Protein AF-A0A920G9X5-F1 (afdb_monomer_lite)

Foldseek 3Di:
DPPDPVLCVVQVADPVLLVVLCVVCVVVVNNVCSVQLSVQLVVLCVLQFNARLDPPVVNQSSVQSSVCSVVVHRPPDHDPVVLCVSVAVVHDRPGDHHPVVVVSSVVVVVVDPDPPVPDDPVVVLVVVVVVCVVVVVVVVNVVPPDD

Structure (mmCIF, N/CA/C/O backbone):
data_AF-A0A920G9X5-F1
#
_entry.id   AF-A0A920G9X5-F1
#
loop_
_atom_site.group_PDB
_atom_site.id
_atom_site.type_symbol
_atom_site.label_atom_id
_atom_site.label_alt_id
_atom_site.label_comp_id
_atom_site.label_asym_id
_atom_site.label_entity_id
_atom_site.label_seq_id
_atom_site.pdbx_PDB_ins_code
_atom_site.Cartn_x
_atom_site.Cartn_y
_atom_site.Cartn_z
_atom_site.occupancy
_atom_site.B_iso_or_equiv
_atom_site.auth_seq_id
_atom_site.auth_comp_id
_atom_site.auth_asym_id
_atom_site.auth_atom_id
_atom_site.pdbx_PDB_model_num
ATOM 1 N N . MET A 1 1 ? 25.561 10.959 -7.121 1.00 36.09 1 MET A N 1
ATOM 2 C CA . MET A 1 1 ? 24.597 11.758 -7.909 1.00 36.09 1 MET A CA 1
ATOM 3 C C . MET A 1 1 ? 23.455 10.840 -8.314 1.00 36.09 1 MET A C 1
ATOM 5 O O . MET A 1 1 ? 23.681 9.965 -9.138 1.00 36.09 1 MET A O 1
ATOM 9 N N . ARG A 1 2 ? 22.272 10.955 -7.692 1.00 45.84 2 ARG A N 1
ATOM 10 C CA . ARG A 1 2 ? 21.079 10.241 -8.177 1.00 45.84 2 ARG A CA 1
ATOM 11 C C . ARG A 1 2 ? 20.637 10.958 -9.451 1.00 45.84 2 ARG A C 1
ATOM 13 O O . ARG A 1 2 ? 20.076 12.045 -9.373 1.00 45.84 2 ARG A O 1
ATOM 20 N N . GLY A 1 3 ? 21.060 10.427 -10.596 1.00 53.09 3 GLY A N 1
ATOM 21 C CA . GLY A 1 3 ? 20.687 10.938 -11.911 1.00 53.09 3 GLY A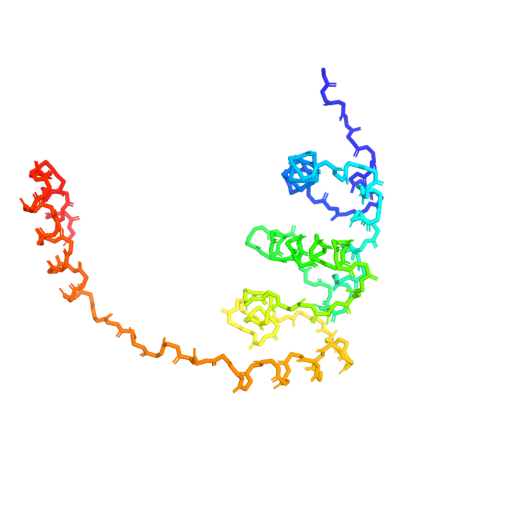 CA 1
ATOM 22 C C . GLY A 1 3 ? 19.177 10.866 -12.122 1.00 53.09 3 GLY A C 1
ATOM 23 O O . GLY A 1 3 ? 18.469 10.213 -11.357 1.00 53.09 3 GLY A O 1
ATOM 24 N N . VAL A 1 4 ? 18.698 11.559 -13.156 1.00 54.62 4 VAL A N 1
ATOM 25 C CA . VAL A 1 4 ? 17.316 11.463 -13.640 1.00 54.62 4 VAL A CA 1
ATOM 26 C C . VAL A 1 4 ? 16.962 9.983 -13.798 1.00 54.62 4 VAL A C 1
ATOM 28 O O . VAL A 1 4 ? 17.525 9.299 -14.651 1.00 54.62 4 VAL A O 1
ATOM 31 N N . ASP A 1 5 ? 16.077 9.475 -12.940 1.00 58.38 5 ASP A N 1
ATOM 32 C CA . ASP A 1 5 ? 15.679 8.071 -12.961 1.00 58.38 5 ASP A CA 1
ATOM 33 C C . ASP A 1 5 ? 14.684 7.865 -14.106 1.00 58.38 5 ASP A C 1
ATOM 35 O O . ASP A 1 5 ? 13.488 8.135 -13.986 1.00 58.38 5 ASP A O 1
ATOM 39 N N . VAL A 1 6 ? 15.192 7.441 -15.264 1.00 61.31 6 VAL A N 1
ATOM 40 C CA . VAL A 1 6 ? 14.401 7.225 -16.488 1.00 61.31 6 VAL A CA 1
ATOM 41 C C . VAL A 1 6 ? 13.288 6.190 -16.256 1.00 61.31 6 VAL A C 1
ATOM 43 O O . VAL A 1 6 ? 12.251 6.243 -16.917 1.00 61.31 6 VAL A O 1
ATOM 46 N N . ASN A 1 7 ? 13.434 5.316 -15.250 1.00 57.06 7 ASN A N 1
ATOM 47 C CA . ASN A 1 7 ? 12.401 4.353 -14.859 1.00 57.06 7 ASN A CA 1
ATOM 48 C C . ASN A 1 7 ? 11.150 5.018 -14.262 1.00 57.06 7 ASN A C 1
ATOM 50 O O . ASN A 1 7 ? 10.067 4.428 -14.265 1.00 57.06 7 ASN A O 1
ATOM 54 N N . MET A 1 8 ? 11.269 6.255 -13.769 1.00 57.28 8 MET A N 1
ATOM 55 C CA . MET A 1 8 ? 10.133 7.051 -13.304 1.00 57.28 8 MET A CA 1
ATOM 56 C C . MET A 1 8 ? 9.208 7.437 -14.467 1.00 57.28 8 MET A C 1
ATOM 58 O O . MET A 1 8 ? 7.985 7.438 -14.308 1.00 57.28 8 MET A O 1
ATOM 62 N N . LEU A 1 9 ? 9.779 7.714 -15.646 1.00 55.25 9 LEU A N 1
ATOM 63 C CA . LEU A 1 9 ? 9.025 8.069 -16.853 1.00 55.25 9 LEU A CA 1
ATOM 64 C C . LEU A 1 9 ? 8.276 6.864 -17.433 1.00 55.25 9 LEU A C 1
ATOM 66 O O . LEU A 1 9 ? 7.169 7.022 -17.943 1.00 55.25 9 LEU A O 1
ATOM 70 N N . THR A 1 10 ? 8.847 5.663 -17.330 1.00 59.41 10 THR A N 1
ATOM 71 C CA . THR A 1 10 ? 8.221 4.436 -17.840 1.00 59.41 10 THR A CA 1
ATOM 72 C C . THR A 1 10 ? 7.164 3.874 -16.892 1.00 59.41 10 THR A C 1
ATOM 74 O O . THR A 1 10 ? 6.107 3.447 -17.354 1.00 59.41 10 THR A O 1
ATOM 77 N N . ASN A 1 11 ? 7.393 3.917 -15.575 1.00 63.06 11 ASN A N 1
ATOM 78 C CA . ASN A 1 11 ? 6.524 3.238 -14.604 1.00 63.06 11 ASN A CA 1
ATOM 79 C C . ASN A 1 11 ? 5.526 4.161 -13.882 1.00 63.06 11 ASN A C 1
ATOM 81 O O . ASN A 1 11 ? 4.640 3.672 -13.183 1.00 63.06 11 ASN A O 1
ATOM 85 N N . GLN A 1 12 ? 5.629 5.485 -14.061 1.00 68.50 12 GLN A N 1
ATOM 86 C CA . GLN A 1 12 ? 4.755 6.492 -13.434 1.00 68.50 12 GLN A CA 1
ATOM 87 C C . GLN A 1 12 ? 4.678 6.395 -11.896 1.00 68.50 12 GLN A C 1
ATOM 89 O O . GLN A 1 12 ? 3.669 6.775 -11.297 1.00 68.50 12 GLN A O 1
ATOM 94 N N . VAL A 1 13 ? 5.722 5.875 -11.243 1.00 75.56 13 VAL A N 1
ATOM 95 C CA . VAL A 1 13 ? 5.778 5.745 -9.780 1.00 75.56 13 VAL A CA 1
ATOM 96 C C . VAL A 1 13 ? 6.589 6.906 -9.194 1.00 75.56 13 VAL A C 1
ATOM 98 O O . VAL A 1 13 ? 7.696 7.156 -9.669 1.00 75.56 13 VAL A O 1
ATOM 101 N N . PRO A 1 14 ? 6.096 7.618 -8.163 1.00 80.62 14 PRO A N 1
ATOM 102 C CA . PRO A 1 14 ? 6.857 8.689 -7.522 1.00 80.62 14 PRO A CA 1
ATOM 103 C C . PRO A 1 14 ? 8.204 8.196 -6.967 1.00 80.62 14 PRO A C 1
ATOM 105 O O . PRO A 1 14 ? 8.246 7.228 -6.208 1.00 80.62 14 PRO A O 1
ATOM 108 N N . GLY A 1 15 ? 9.302 8.899 -7.266 1.00 80.88 15 GLY A N 1
ATOM 109 C CA . GLY A 1 15 ? 10.647 8.489 -6.834 1.00 80.88 15 GLY A CA 1
ATOM 110 C C . GLY A 1 15 ? 10.798 8.341 -5.312 1.00 80.88 15 GLY A C 1
ATOM 111 O O . GLY A 1 15 ? 11.387 7.373 -4.840 1.00 80.88 15 GLY A O 1
ATOM 112 N N . GLY A 1 16 ? 10.188 9.240 -4.528 1.00 84.25 16 GLY A N 1
ATOM 113 C CA . GLY A 1 16 ? 10.215 9.152 -3.061 1.00 84.25 16 GLY A CA 1
ATOM 114 C C . GLY A 1 16 ? 9.524 7.899 -2.509 1.00 84.25 16 GLY A C 1
ATOM 115 O O . GLY A 1 16 ? 9.994 7.317 -1.538 1.00 84.25 16 GLY A O 1
ATOM 116 N N . MET A 1 17 ? 8.450 7.444 -3.161 1.00 87.38 17 MET A N 1
ATOM 117 C CA . MET A 1 17 ? 7.770 6.191 -2.821 1.00 87.38 17 MET A CA 1
ATOM 118 C C . MET A 1 17 ? 8.661 4.987 -3.148 1.00 87.38 17 MET A C 1
ATOM 120 O O . MET A 1 17 ? 8.830 4.116 -2.300 1.00 87.38 17 MET A O 1
ATOM 124 N N . LEU A 1 18 ? 9.283 4.961 -4.333 1.00 86.56 18 LEU A N 1
ATOM 125 C CA . LEU A 1 18 ? 10.180 3.870 -4.732 1.00 86.56 18 LEU A CA 1
ATOM 126 C C . LEU A 1 18 ? 11.377 3.722 -3.794 1.00 86.56 18 LEU A C 1
ATOM 128 O O . LEU A 1 18 ? 11.652 2.612 -3.352 1.00 86.56 18 LEU A O 1
ATOM 132 N N . SER A 1 19 ? 12.045 4.822 -3.437 1.00 88.38 19 SER A N 1
ATOM 133 C CA . SER A 1 19 ? 13.202 4.768 -2.533 1.00 88.38 19 SER A CA 1
ATOM 134 C C . SER A 1 19 ? 12.848 4.221 -1.145 1.00 88.38 19 SER A C 1
ATOM 136 O O . SER A 1 19 ? 13.675 3.567 -0.514 1.00 88.38 19 SER A O 1
ATOM 138 N N . ILE A 1 20 ? 11.627 4.473 -0.656 1.00 89.06 20 ILE A N 1
ATOM 139 C CA . ILE A 1 20 ? 11.152 3.922 0.622 1.00 89.06 20 ILE A CA 1
ATOM 140 C C . ILE A 1 20 ? 10.901 2.418 0.494 1.00 89.06 20 ILE A C 1
ATOM 142 O O . ILE A 1 20 ? 11.366 1.651 1.334 1.00 89.06 20 ILE A O 1
ATOM 146 N N . LEU A 1 21 ? 10.197 1.988 -0.555 1.00 90.88 21 LEU A N 1
ATOM 147 C CA . LEU A 1 21 ? 9.869 0.574 -0.745 1.00 90.88 21 LEU A CA 1
ATOM 148 C C . LEU A 1 21 ? 11.112 -0.277 -1.063 1.00 90.88 21 LEU A C 1
ATOM 150 O O . LEU A 1 21 ? 11.216 -1.409 -0.599 1.00 90.88 21 LEU A O 1
ATOM 154 N N . GLU A 1 22 ? 12.077 0.269 -1.810 1.00 90.38 22 GLU A N 1
ATOM 155 C CA . GLU A 1 22 ? 13.381 -0.361 -2.053 1.00 90.38 22 GLU A CA 1
ATOM 156 C C . GLU A 1 22 ? 14.118 -0.605 -0.733 1.00 90.38 22 GLU A C 1
ATOM 158 O O . GLU A 1 22 ? 14.576 -1.717 -0.471 1.00 90.38 22 GLU A O 1
ATOM 163 N N . LYS A 1 23 ? 14.160 0.411 0.140 1.00 92.44 23 LYS A N 1
ATOM 164 C CA . LYS A 1 23 ? 14.742 0.278 1.478 1.00 92.44 23 LYS A CA 1
ATOM 165 C C . LYS A 1 23 ? 14.030 -0.803 2.297 1.00 92.44 23 LYS A C 1
ATOM 167 O O . LYS A 1 23 ? 14.700 -1.622 2.909 1.00 92.44 23 LYS A O 1
ATOM 172 N N . GLN A 1 24 ? 12.699 -0.855 2.271 1.00 92.38 24 GLN A N 1
ATOM 173 C CA . GLN A 1 24 ? 11.942 -1.894 2.982 1.00 92.38 24 GLN A CA 1
ATOM 174 C C . GLN A 1 24 ? 12.268 -3.306 2.476 1.00 92.38 24 GLN A C 1
ATOM 176 O O . GLN A 1 24 ? 12.397 -4.228 3.276 1.00 92.38 24 GLN A O 1
ATOM 181 N N . LEU A 1 25 ? 12.434 -3.494 1.164 1.00 92.88 25 LEU A N 1
ATOM 182 C CA . LEU A 1 25 ? 12.863 -4.781 0.610 1.00 92.88 25 LEU A CA 1
ATOM 183 C C . LEU A 1 25 ? 14.291 -5.143 1.026 1.00 92.88 25 LEU A C 1
ATOM 185 O O . LEU A 1 25 ? 14.548 -6.308 1.327 1.00 92.88 25 LEU A O 1
ATOM 189 N N . LEU A 1 26 ? 15.202 -4.168 1.066 1.00 92.81 26 LEU A N 1
ATOM 190 C CA . LEU A 1 26 ? 16.568 -4.362 1.558 1.00 92.81 26 LEU A CA 1
ATOM 191 C C . LEU A 1 26 ? 16.580 -4.784 3.032 1.00 92.81 26 LEU A C 1
ATOM 193 O O . LEU A 1 26 ? 17.206 -5.788 3.360 1.00 92.81 26 LEU A O 1
ATOM 197 N N . ASP A 1 27 ? 15.829 -4.087 3.887 1.00 94.69 27 ASP A N 1
ATOM 198 C CA . ASP A 1 27 ? 15.716 -4.392 5.321 1.00 94.69 27 ASP A CA 1
ATOM 199 C C . ASP A 1 27 ? 15.129 -5.803 5.565 1.00 94.69 27 ASP A C 1
ATOM 201 O O . ASP A 1 27 ? 15.436 -6.453 6.564 1.00 94.69 27 ASP A O 1
ATOM 205 N N . LEU A 1 28 ? 14.319 -6.311 4.627 1.00 93.81 28 LEU A N 1
ATOM 206 C CA . LEU A 1 28 ? 13.751 -7.665 4.641 1.00 93.81 28 LEU A CA 1
ATOM 207 C C . LEU A 1 28 ? 14.626 -8.724 3.943 1.00 93.81 28 LEU A C 1
ATOM 209 O O . LEU A 1 28 ? 14.192 -9.870 3.820 1.00 93.81 28 LEU A O 1
ATOM 213 N N . ASN A 1 29 ? 15.827 -8.369 3.474 1.00 94.44 29 ASN A N 1
ATOM 214 C CA . ASN A 1 29 ? 16.710 -9.225 2.669 1.00 94.44 29 ASN A CA 1
ATOM 215 C C . ASN A 1 29 ? 16.046 -9.779 1.387 1.00 94.44 29 ASN A C 1
ATOM 217 O O . ASN A 1 29 ? 16.306 -10.912 0.985 1.00 94.44 29 ASN A O 1
ATOM 221 N N . LYS A 1 30 ? 15.175 -8.990 0.742 1.00 94.75 30 LYS A N 1
ATOM 222 C CA . LYS A 1 30 ? 14.418 -9.341 -0.479 1.00 94.75 30 LYS A CA 1
ATOM 223 C C . LYS A 1 30 ? 14.619 -8.332 -1.617 1.00 94.75 30 LYS A C 1
ATOM 225 O O . LYS A 1 30 ? 13.695 -8.029 -2.373 1.00 94.75 30 LYS A O 1
ATOM 230 N N . ALA A 1 31 ? 15.822 -7.768 -1.730 1.00 91.50 31 ALA A N 1
ATOM 231 C CA . ALA A 1 31 ? 16.151 -6.783 -2.767 1.00 91.50 31 ALA A CA 1
ATOM 232 C C . ALA A 1 31 ? 15.973 -7.322 -4.202 1.00 91.50 31 ALA A C 1
ATOM 234 O O . ALA A 1 31 ? 15.653 -6.566 -5.117 1.00 91.50 31 ALA A O 1
ATOM 235 N N . ASP A 1 32 ? 16.106 -8.634 -4.393 1.00 93.50 32 ASP A N 1
ATOM 236 C CA . ASP A 1 32 ? 15.847 -9.342 -5.650 1.00 93.50 32 ASP A CA 1
ATOM 237 C C . ASP A 1 32 ? 14.402 -9.168 -6.153 1.00 93.50 32 ASP A C 1
ATOM 239 O O . ASP A 1 32 ? 14.150 -9.179 -7.361 1.00 93.50 32 ASP A O 1
ATOM 243 N N . LYS A 1 33 ? 13.449 -8.921 -5.247 1.00 93.50 33 LYS A N 1
ATOM 244 C CA . LYS A 1 33 ? 12.036 -8.713 -5.584 1.00 93.50 33 LYS A CA 1
ATOM 245 C C . LYS A 1 33 ? 11.696 -7.282 -6.018 1.00 93.50 33 LYS A C 1
ATOM 247 O O . LYS A 1 33 ? 10.539 -7.010 -6.346 1.00 93.50 33 LYS A O 1
ATOM 252 N N . PHE A 1 34 ? 12.664 -6.364 -6.078 1.00 91.50 34 PHE A N 1
ATOM 253 C CA . PHE A 1 34 ? 12.406 -4.956 -6.413 1.00 91.50 34 PHE A CA 1
ATOM 254 C C . PHE A 1 34 ? 11.750 -4.775 -7.789 1.00 91.50 34 PHE A C 1
ATOM 256 O O . PHE A 1 34 ? 10.804 -4.002 -7.937 1.00 91.50 34 PHE A O 1
ATOM 263 N N . LYS A 1 35 ? 12.166 -5.559 -8.788 1.00 90.69 35 LYS A N 1
ATOM 264 C CA . LYS A 1 35 ? 11.543 -5.528 -10.119 1.00 90.69 35 LYS A CA 1
ATOM 265 C C . LYS A 1 35 ? 10.072 -5.961 -10.083 1.00 90.69 35 LYS A C 1
ATOM 267 O O . LYS A 1 35 ? 9.229 -5.311 -10.692 1.00 90.69 35 LYS A O 1
ATOM 272 N N . LEU A 1 36 ? 9.755 -7.014 -9.325 1.00 93.06 36 LEU A N 1
ATOM 273 C CA . LEU A 1 36 ? 8.378 -7.496 -9.160 1.00 93.06 36 LEU A CA 1
ATOM 274 C C . LEU A 1 36 ? 7.487 -6.437 -8.508 1.00 93.06 36 LEU A C 1
ATOM 276 O O . LEU A 1 36 ? 6.334 -6.280 -8.902 1.00 93.06 36 LEU A O 1
ATOM 280 N N . LEU A 1 37 ? 8.031 -5.693 -7.544 1.00 92.88 37 LEU A N 1
ATOM 281 C CA . LEU A 1 37 ? 7.338 -4.581 -6.901 1.00 92.88 37 LEU A CA 1
ATOM 282 C C . LEU A 1 37 ? 7.007 -3.463 -7.894 1.00 92.88 37 LEU A C 1
ATOM 284 O O . LEU A 1 37 ? 5.860 -3.013 -7.936 1.00 92.88 37 LEU A O 1
ATOM 288 N N . ILE A 1 38 ? 7.981 -3.038 -8.702 1.00 90.56 38 ILE A N 1
ATOM 289 C CA . ILE A 1 38 ? 7.769 -2.009 -9.730 1.00 90.56 38 ILE A CA 1
ATOM 290 C C . ILE A 1 38 ? 6.671 -2.446 -10.705 1.00 90.56 38 ILE A C 1
ATOM 292 O O . ILE A 1 38 ? 5.777 -1.657 -11.003 1.00 90.56 38 ILE A O 1
ATOM 296 N N . ASP A 1 39 ? 6.690 -3.705 -11.143 1.00 91.62 39 ASP A N 1
ATOM 297 C CA . ASP A 1 39 ? 5.704 -4.246 -12.084 1.00 91.62 39 ASP A CA 1
ATOM 298 C C . ASP A 1 39 ? 4.305 -4.421 -11.464 1.00 91.62 39 ASP A C 1
ATOM 300 O O . ASP A 1 39 ? 3.300 -4.472 -12.181 1.00 91.62 39 ASP A O 1
ATOM 304 N N . GLU A 1 40 ? 4.210 -4.555 -10.141 1.00 94.88 40 GLU A N 1
ATOM 305 C CA . GLU A 1 40 ? 2.948 -4.758 -9.427 1.00 94.88 40 GLU A CA 1
ATOM 306 C C . GLU A 1 40 ? 2.178 -3.447 -9.208 1.00 94.88 40 GLU A C 1
ATOM 308 O O . GLU A 1 40 ? 0.944 -3.436 -9.287 1.00 94.88 40 GLU A O 1
ATOM 313 N N . ILE A 1 41 ? 2.875 -2.324 -9.011 1.00 93.88 41 ILE A N 1
ATOM 314 C CA . ILE A 1 41 ? 2.251 -1.017 -8.740 1.00 93.88 41 ILE A CA 1
ATOM 315 C C . ILE A 1 41 ? 1.288 -0.584 -9.868 1.00 93.88 41 ILE A C 1
ATOM 317 O O . ILE A 1 41 ? 0.126 -0.287 -9.563 1.00 93.88 41 ILE A O 1
ATOM 321 N N . PRO A 1 42 ? 1.668 -0.591 -11.166 1.00 92.44 42 PRO A N 1
ATOM 322 C CA . PRO A 1 42 ? 0.752 -0.253 -12.257 1.00 92.44 42 PRO A CA 1
ATOM 323 C C . PRO A 1 42 ? -0.456 -1.194 -12.353 1.00 92.44 42 PRO A C 1
ATOM 325 O O . PRO A 1 42 ? -1.554 -0.752 -12.701 1.00 92.44 42 PRO A O 1
ATOM 328 N N . LYS A 1 43 ? -0.284 -2.482 -12.022 1.00 95.06 43 LYS A N 1
ATOM 329 C CA . LYS A 1 43 ? -1.373 -3.473 -12.038 1.00 95.06 43 LYS A CA 1
ATOM 330 C C . LYS A 1 43 ? -2.394 -3.174 -10.948 1.00 95.06 43 LYS A C 1
ATOM 332 O O . LYS A 1 43 ? -3.589 -3.147 -11.234 1.00 95.06 43 LYS A O 1
ATOM 337 N N . ILE A 1 44 ? -1.934 -2.887 -9.728 1.00 95.50 44 ILE A N 1
ATOM 338 C CA . ILE A 1 44 ? -2.822 -2.479 -8.635 1.00 95.50 44 ILE A CA 1
ATOM 339 C C . ILE A 1 44 ? -3.517 -1.173 -8.991 1.00 95.50 44 ILE A C 1
ATOM 341 O O . ILE A 1 44 ? -4.735 -1.099 -8.871 1.00 95.50 44 ILE A O 1
ATOM 345 N N . ARG A 1 45 ? -2.774 -0.173 -9.479 1.00 94.62 45 ARG A N 1
ATOM 346 C CA . ARG A 1 45 ? -3.332 1.122 -9.886 1.00 94.62 45 ARG A CA 1
ATOM 347 C C . ARG A 1 45 ? -4.461 0.959 -10.906 1.00 94.62 45 ARG A C 1
ATOM 349 O O . ARG A 1 45 ? -5.487 1.616 -10.769 1.00 94.62 45 ARG A O 1
ATOM 356 N N . LYS A 1 46 ? -4.302 0.065 -11.885 1.00 94.56 46 LYS A N 1
ATOM 357 C CA . LYS A 1 46 ? -5.365 -0.291 -12.835 1.00 94.56 46 LYS A CA 1
ATOM 358 C C . LYS A 1 46 ? -6.562 -0.947 -12.143 1.00 94.56 46 LYS A C 1
ATOM 360 O O . LYS A 1 46 ? -7.695 -0.581 -12.432 1.00 94.56 46 LYS A O 1
ATOM 365 N N . ASP A 1 47 ? -6.324 -1.885 -11.227 1.00 96.25 47 ASP A N 1
ATOM 366 C CA . ASP A 1 47 ? -7.394 -2.569 -10.492 1.00 96.25 47 ASP A CA 1
ATOM 367 C C . ASP A 1 47 ? -8.198 -1.628 -9.577 1.00 96.25 47 ASP A C 1
ATOM 369 O O . ASP A 1 47 ? -9.354 -1.925 -9.278 1.00 96.25 47 ASP A O 1
ATOM 373 N N . VAL A 1 48 ? -7.618 -0.496 -9.165 1.00 95.38 48 VAL A N 1
ATOM 374 C CA . VAL A 1 48 ? -8.287 0.563 -8.388 1.00 95.38 48 VAL A CA 1
ATOM 375 C C . VAL A 1 48 ? -8.626 1.795 -9.233 1.00 95.38 48 VAL A C 1
ATOM 377 O O . VAL A 1 48 ? -8.520 2.926 -8.763 1.00 95.38 48 VAL A O 1
ATOM 380 N N . GLY A 1 49 ? -9.007 1.600 -10.498 1.00 94.50 49 GLY A N 1
ATOM 381 C CA . GLY A 1 49 ? -9.581 2.671 -11.316 1.00 94.50 49 GLY A CA 1
ATOM 382 C C . GLY A 1 49 ? -8.624 3.826 -11.612 1.00 94.50 49 GLY A C 1
ATOM 383 O O . GLY A 1 49 ? -9.057 4.971 -11.703 1.00 94.50 49 GLY A O 1
ATOM 384 N N . TYR A 1 50 ? -7.326 3.545 -11.736 1.00 93.62 50 TYR A N 1
ATOM 385 C CA . TYR A 1 50 ? -6.275 4.525 -12.024 1.00 93.62 50 TYR A CA 1
ATOM 386 C C . TYR A 1 50 ? -6.175 5.677 -11.017 1.00 93.62 50 TYR A C 1
ATOM 388 O O . TYR A 1 50 ? -5.918 6.820 -11.402 1.00 93.62 50 TYR A O 1
ATOM 396 N N . VAL A 1 51 ? -6.302 5.369 -9.721 1.00 93.06 51 VAL A N 1
ATOM 397 C CA . VAL A 1 51 ? -6.084 6.345 -8.642 1.00 93.06 51 VAL A CA 1
ATOM 398 C C . VAL A 1 51 ? -4.781 7.148 -8.859 1.00 93.06 51 VAL A C 1
ATOM 400 O O . VAL A 1 51 ? -3.759 6.571 -9.271 1.00 93.06 51 VAL A O 1
ATOM 403 N N . PRO A 1 52 ? -4.781 8.475 -8.627 1.00 91.88 52 PRO A N 1
ATOM 404 C CA . PRO A 1 52 ? -3.559 9.271 -8.672 1.00 91.88 52 PRO A CA 1
ATOM 405 C C . PRO A 1 52 ? -2.544 8.755 -7.647 1.00 91.88 52 PRO A C 1
ATOM 407 O O . PRO A 1 52 ? -2.899 8.514 -6.495 1.00 91.88 52 PRO A O 1
ATOM 410 N N . LEU A 1 53 ? -1.280 8.587 -8.046 1.00 91.56 53 LEU A N 1
ATOM 411 C CA . LEU A 1 53 ? -0.204 8.165 -7.143 1.00 91.56 53 LEU A CA 1
ATOM 412 C C . LEU A 1 53 ? 0.454 9.389 -6.503 1.00 91.56 53 LEU A C 1
ATOM 414 O O . LEU A 1 53 ? 1.567 9.773 -6.848 1.00 91.56 53 LEU A O 1
ATOM 418 N N . VAL A 1 54 ? -0.251 9.993 -5.554 1.00 91.06 54 VAL A N 1
ATOM 419 C CA . VAL A 1 54 ? 0.233 11.096 -4.711 1.00 91.06 54 VAL A CA 1
ATOM 420 C C . VAL A 1 54 ? 0.008 10.742 -3.246 1.00 91.06 54 VAL A C 1
ATOM 422 O O . VAL A 1 54 ? -0.746 9.827 -2.945 1.00 91.06 54 VAL A O 1
ATOM 425 N N . THR A 1 55 ? 0.667 11.405 -2.305 1.00 91.62 55 THR A N 1
ATOM 426 C CA . THR A 1 55 ? 0.431 11.113 -0.881 1.00 91.62 55 THR A CA 1
ATOM 427 C C . THR A 1 55 ? -1.003 11.521 -0.498 1.00 91.62 55 THR A C 1
ATOM 429 O O . THR A 1 55 ? -1.396 12.635 -0.845 1.00 91.62 55 THR A O 1
ATOM 432 N N . PRO A 1 56 ? -1.790 10.677 0.207 1.00 92.75 56 PRO A N 1
ATOM 433 C CA . PRO A 1 56 ? -1.424 9.385 0.811 1.00 92.75 56 PRO A CA 1
ATOM 434 C C . PRO A 1 56 ? -1.613 8.141 -0.083 1.00 92.75 56 PRO A C 1
ATOM 436 O O . PRO A 1 56 ? -1.047 7.092 0.226 1.00 92.75 56 PRO A O 1
ATOM 439 N N . SER A 1 57 ? -2.365 8.221 -1.185 1.00 93.25 57 SER A N 1
ATOM 440 C CA . SER A 1 57 ? -2.722 7.066 -2.033 1.00 93.25 57 SER A CA 1
ATOM 441 C C . SER A 1 57 ? -1.519 6.325 -2.626 1.00 93.25 57 SER A C 1
ATOM 443 O O . SER A 1 57 ? -1.562 5.102 -2.759 1.00 93.25 57 SER A O 1
ATOM 445 N N . SER A 1 58 ? -0.425 7.024 -2.937 1.00 93.44 58 SER A N 1
ATOM 446 C CA . SER A 1 58 ? 0.829 6.418 -3.398 1.00 93.44 58 SER A CA 1
ATOM 447 C C . SER A 1 58 ? 1.370 5.402 -2.391 1.00 93.44 58 SER A C 1
ATOM 449 O O . SER A 1 58 ? 1.667 4.271 -2.765 1.00 93.44 58 SER A O 1
ATOM 451 N N . GLN A 1 59 ? 1.428 5.765 -1.108 1.00 93.81 59 GLN A N 1
ATOM 452 C CA . GLN A 1 59 ? 1.934 4.889 -0.050 1.00 93.81 59 GLN A CA 1
ATOM 453 C C . GLN A 1 59 ? 0.999 3.707 0.203 1.00 93.81 59 GLN A C 1
ATOM 455 O O . GLN A 1 59 ? 1.471 2.586 0.365 1.00 93.81 59 GLN A O 1
ATOM 460 N N . ILE A 1 60 ? -0.317 3.927 0.146 1.00 95.81 60 ILE A N 1
ATOM 461 C CA . ILE A 1 60 ? -1.323 2.866 0.304 1.00 95.81 60 ILE A CA 1
ATOM 462 C C . ILE A 1 60 ? -1.186 1.817 -0.813 1.00 95.81 60 ILE A C 1
ATOM 464 O O . ILE A 1 60 ? -1.113 0.616 -0.547 1.00 95.81 60 ILE A O 1
ATOM 468 N N . VAL A 1 61 ? -1.088 2.261 -2.072 1.00 95.56 61 VAL A N 1
ATOM 469 C CA . VAL A 1 61 ? -0.868 1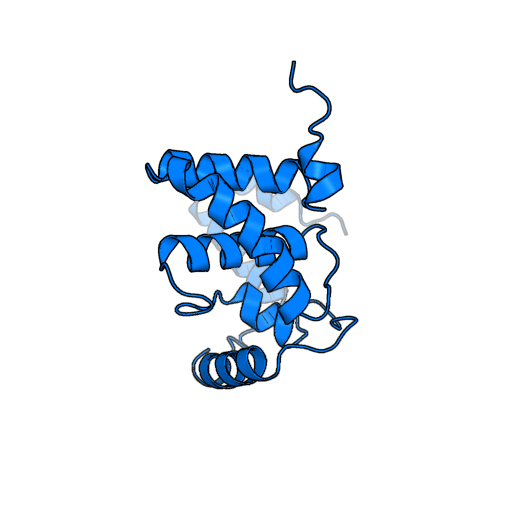.365 -3.221 1.00 95.56 61 VAL A CA 1
ATOM 470 C C . VAL A 1 61 ? 0.491 0.665 -3.125 1.00 95.56 61 VAL A C 1
ATOM 472 O O . VAL A 1 61 ? 0.581 -0.526 -3.417 1.00 95.56 61 VAL A O 1
ATOM 475 N N . GLY A 1 62 ? 1.537 1.370 -2.686 1.00 94.81 62 GLY A N 1
ATOM 476 C CA . GLY A 1 62 ? 2.881 0.814 -2.499 1.00 94.81 62 GLY A CA 1
ATOM 477 C C . GLY A 1 62 ? 2.957 -0.276 -1.450 1.00 94.81 62 GLY A C 1
ATOM 478 O O . GLY A 1 62 ? 3.508 -1.341 -1.715 1.00 94.81 62 GLY A O 1
ATOM 479 N N . ALA A 1 63 ? 2.365 -0.033 -0.284 1.00 95.12 63 ALA A N 1
ATOM 480 C CA . ALA A 1 63 ? 2.306 -1.004 0.798 1.00 95.12 63 ALA A CA 1
ATOM 481 C C . ALA A 1 63 ? 1.553 -2.271 0.363 1.00 95.12 63 ALA A C 1
ATOM 483 O O . ALA A 1 63 ? 2.024 -3.384 0.600 1.00 95.12 63 ALA A O 1
ATOM 484 N N . GLN A 1 64 ? 0.432 -2.121 -0.350 1.00 96.94 64 GLN A N 1
ATOM 485 C CA . GLN A 1 64 ? -0.298 -3.269 -0.890 1.00 96.94 64 GLN A CA 1
ATOM 486 C C . GLN A 1 64 ? 0.499 -4.011 -1.979 1.00 96.94 64 GLN A C 1
ATOM 488 O O . GLN A 1 64 ? 0.438 -5.240 -2.046 1.00 96.94 64 GLN A O 1
ATOM 493 N N . ALA A 1 65 ? 1.263 -3.299 -2.816 1.00 95.94 65 ALA A N 1
ATOM 494 C CA . ALA A 1 65 ? 2.158 -3.910 -3.803 1.00 95.94 65 ALA A CA 1
ATOM 495 C C . ALA A 1 65 ? 3.259 -4.731 -3.128 1.00 95.94 65 ALA A C 1
ATOM 497 O O . ALA A 1 65 ? 3.497 -5.877 -3.510 1.00 95.94 65 ALA A O 1
ATOM 498 N N . LEU A 1 66 ? 3.873 -4.176 -2.082 1.00 95.06 66 LEU A N 1
ATOM 499 C CA . LEU A 1 66 ? 4.868 -4.871 -1.277 1.00 95.06 66 LEU A CA 1
ATOM 500 C C . LEU A 1 66 ? 4.281 -6.145 -0.665 1.00 95.06 66 LEU A C 1
ATOM 502 O O . LEU A 1 66 ? 4.873 -7.208 -0.821 1.00 95.06 66 LEU A O 1
ATOM 506 N N . MET A 1 67 ? 3.093 -6.075 -0.057 1.00 95.62 67 MET A N 1
ATOM 507 C CA . MET A 1 67 ? 2.405 -7.259 0.472 1.00 95.62 67 MET A CA 1
ATOM 508 C C . MET A 1 67 ? 2.180 -8.327 -0.602 1.00 95.62 67 MET A C 1
ATOM 510 O O . MET A 1 67 ? 2.532 -9.481 -0.383 1.00 95.62 67 MET A O 1
ATOM 514 N N . ASN A 1 68 ? 1.678 -7.952 -1.783 1.00 96.88 68 ASN A N 1
ATOM 515 C CA . ASN A 1 68 ? 1.449 -8.899 -2.881 1.00 96.88 68 ASN A CA 1
ATOM 516 C C . ASN A 1 68 ? 2.740 -9.617 -3.320 1.00 96.88 68 ASN A C 1
ATOM 518 O O . ASN A 1 68 ? 2.705 -10.806 -3.635 1.00 96.88 68 ASN A O 1
ATOM 522 N N . VAL A 1 69 ? 3.869 -8.903 -3.340 1.00 95.69 69 VAL A N 1
ATOM 523 C CA . VAL A 1 69 ? 5.192 -9.436 -3.708 1.00 95.69 69 VAL A CA 1
ATOM 524 C C . VAL A 1 69 ? 5.795 -10.303 -2.601 1.00 95.69 69 VAL A C 1
ATOM 526 O O . VAL A 1 69 ? 6.464 -11.301 -2.873 1.00 95.69 69 VAL A O 1
ATOM 529 N N . LEU A 1 70 ? 5.576 -9.943 -1.338 1.00 94.06 70 LEU A N 1
ATOM 530 C CA . LEU A 1 70 ? 6.026 -10.743 -0.201 1.00 94.06 70 LEU A CA 1
ATOM 531 C C . LEU A 1 70 ? 5.228 -12.044 -0.071 1.00 94.06 70 LEU A C 1
ATOM 533 O O . LEU A 1 70 ? 5.834 -13.072 0.228 1.00 94.06 70 LEU A O 1
ATOM 537 N N . ASP A 1 71 ? 3.923 -11.986 -0.342 1.00 94.62 71 ASP A N 1
ATOM 538 C CA . ASP A 1 71 ? 2.990 -13.118 -0.322 1.00 94.62 71 ASP A CA 1
ATOM 539 C C . ASP A 1 71 ? 3.108 -14.029 -1.555 1.00 94.62 71 ASP A C 1
ATOM 541 O O . ASP A 1 71 ? 2.483 -15.092 -1.580 1.00 94.62 71 ASP A O 1
ATOM 545 N N . ASP A 1 72 ? 3.847 -13.596 -2.587 1.00 94.50 72 ASP A N 1
ATOM 546 C CA . ASP A 1 72 ? 3.910 -14.213 -3.921 1.00 94.50 72 ASP A CA 1
ATOM 547 C C . ASP A 1 72 ? 2.512 -14.456 -4.542 1.00 94.50 72 ASP A C 1
ATOM 549 O O . ASP A 1 72 ? 2.310 -15.319 -5.399 1.00 94.50 72 ASP A O 1
ATOM 553 N N . GLN A 1 73 ? 1.514 -13.671 -4.117 1.00 95.56 73 GLN A N 1
ATOM 554 C CA . GLN A 1 73 ? 0.121 -13.797 -4.537 1.00 95.56 73 GLN A CA 1
ATOM 555 C C . GLN A 1 73 ? -0.632 -12.466 -4.397 1.00 95.56 73 GLN A C 1
ATOM 557 O O . GLN A 1 73 ? -0.706 -11.868 -3.324 1.00 95.56 73 GLN A O 1
ATOM 562 N N . ARG A 1 74 ? -1.303 -12.034 -5.476 1.00 96.56 74 ARG A N 1
ATOM 563 C CA . ARG A 1 74 ? -2.065 -10.774 -5.485 1.00 96.56 74 ARG A CA 1
ATOM 564 C C . ARG A 1 74 ? -3.283 -10.821 -4.559 1.00 96.56 74 ARG A C 1
ATOM 566 O O . ARG A 1 74 ? -4.189 -11.653 -4.731 1.00 96.56 74 ARG A O 1
ATOM 573 N N . TYR A 1 75 ? -3.353 -9.859 -3.640 1.00 96.00 75 TYR A N 1
ATOM 574 C CA . TYR A 1 75 ? -4.469 -9.665 -2.714 1.00 96.00 75 TYR A CA 1
ATOM 575 C C . TYR A 1 75 ? -4.762 -10.919 -1.880 1.00 96.00 75 TYR A C 1
ATOM 577 O O . TYR A 1 75 ? -5.931 -11.289 -1.710 1.00 96.00 75 TYR A O 1
ATOM 585 N N . LYS A 1 76 ? -3.718 -11.653 -1.473 1.00 94.38 76 LYS A N 1
ATOM 586 C CA . LYS A 1 76 ? -3.840 -12.721 -0.471 1.00 94.38 76 LYS A CA 1
ATOM 587 C C . LYS A 1 76 ? -4.155 -12.091 0.882 1.00 94.38 76 LYS A C 1
ATOM 589 O O . LYS A 1 76 ? -5.185 -12.409 1.469 1.00 94.38 76 LYS A O 1
ATOM 594 N N . THR A 1 77 ? -3.329 -11.129 1.278 1.00 91.44 77 THR A N 1
ATOM 595 C CA . THR A 1 77 ? -3.562 -10.239 2.415 1.00 91.44 77 THR A CA 1
ATOM 596 C C . THR A 1 77 ? -3.968 -8.858 1.904 1.00 91.44 77 THR A C 1
ATOM 598 O O . THR A 1 77 ? -3.405 -8.359 0.927 1.00 91.44 77 THR A O 1
ATOM 601 N N . LEU A 1 78 ? -4.971 -8.245 2.534 1.00 93.69 78 LEU A N 1
ATOM 602 C CA . LEU A 1 78 ? -5.413 -6.888 2.221 1.00 93.69 78 LEU A CA 1
ATOM 603 C C . LEU A 1 78 ? -5.090 -5.965 3.392 1.00 93.69 78 LEU A C 1
ATOM 605 O O . LEU A 1 78 ? -5.480 -6.235 4.527 1.00 93.69 78 LEU A O 1
ATOM 609 N N . ASN A 1 79 ? -4.392 -4.876 3.099 1.00 90.81 79 ASN A N 1
ATOM 610 C CA . ASN A 1 79 ? -4.123 -3.813 4.053 1.00 90.81 79 ASN A CA 1
ATOM 611 C C . ASN A 1 79 ? -5.422 -3.021 4.359 1.00 90.81 79 ASN A C 1
ATOM 613 O O . ASN A 1 79 ? -6.276 -2.843 3.483 1.00 90.81 79 ASN A O 1
ATOM 617 N N . LYS A 1 80 ? -5.575 -2.548 5.606 1.00 91.44 80 LYS A N 1
ATOM 618 C CA . LYS A 1 80 ? -6.771 -1.824 6.071 1.00 91.44 80 LYS A CA 1
ATOM 619 C C . LYS A 1 80 ? -6.950 -0.488 5.351 1.00 91.44 80 LYS A C 1
ATOM 621 O O . LYS A 1 80 ? -8.035 -0.222 4.843 1.00 91.44 80 LYS A O 1
ATOM 626 N N . GLU A 1 81 ? -5.900 0.318 5.248 1.00 93.69 81 GLU A N 1
ATOM 627 C CA . GLU A 1 81 ? -5.905 1.591 4.523 1.00 93.69 81 GLU A CA 1
ATOM 628 C C . GLU A 1 81 ? -6.248 1.396 3.037 1.00 93.69 81 GLU A C 1
ATOM 630 O O . GLU A 1 81 ? -6.949 2.215 2.444 1.00 93.69 81 GLU A O 1
ATOM 635 N N . PHE A 1 82 ? -5.819 0.284 2.433 1.00 95.69 82 PHE A N 1
ATOM 636 C CA . PHE A 1 82 ? -6.164 -0.076 1.058 1.00 95.69 82 PHE A CA 1
ATOM 637 C C . PHE A 1 82 ? -7.653 -0.416 0.911 1.00 95.69 82 PHE A C 1
ATOM 639 O O . PHE A 1 82 ? -8.304 0.073 -0.014 1.00 95.69 82 PHE A O 1
ATOM 646 N N . ILE A 1 83 ? -8.213 -1.203 1.834 1.00 94.00 83 ILE A N 1
ATOM 647 C CA . ILE A 1 83 ? -9.657 -1.481 1.899 1.00 94.00 83 ILE A CA 1
ATOM 648 C C . ILE A 1 83 ? -10.447 -0.177 2.065 1.00 94.00 83 ILE A C 1
ATOM 650 O O . ILE A 1 83 ? -11.393 0.074 1.320 1.00 94.00 83 ILE A O 1
ATOM 654 N N . ASP A 1 84 ? -10.031 0.670 3.002 1.00 93.06 84 ASP A N 1
ATOM 655 C CA . ASP A 1 84 ? -10.680 1.940 3.312 1.00 93.06 84 ASP A CA 1
ATOM 656 C C . ASP A 1 84 ? -10.634 2.916 2.127 1.00 93.06 84 ASP A C 1
ATOM 658 O O . ASP A 1 84 ? -11.635 3.568 1.820 1.00 93.06 84 ASP A O 1
ATOM 662 N N . MET A 1 85 ? -9.513 2.971 1.402 1.00 94.31 85 MET A N 1
ATOM 663 C CA . MET A 1 85 ? -9.381 3.735 0.157 1.00 94.31 85 MET A CA 1
ATOM 664 C C . MET A 1 85 ? -10.356 3.242 -0.911 1.00 94.31 85 MET A C 1
ATOM 666 O O . MET A 1 85 ? -11.049 4.056 -1.520 1.00 94.31 85 MET A O 1
ATOM 670 N N . VAL A 1 86 ? -10.453 1.928 -1.120 1.00 93.06 86 VAL A N 1
ATOM 671 C CA . VAL A 1 86 ? -11.362 1.360 -2.128 1.00 93.06 86 VAL A CA 1
ATOM 672 C C . VAL A 1 86 ? -12.835 1.533 -1.747 1.00 93.06 86 VAL A C 1
ATOM 674 O O . VAL A 1 86 ? -13.671 1.739 -2.627 1.00 93.06 86 VAL A O 1
ATOM 677 N N . ASN A 1 87 ? -13.148 1.538 -0.452 1.00 90.69 87 ASN A N 1
ATOM 678 C CA . ASN A 1 87 ? -14.486 1.827 0.070 1.00 90.69 87 ASN A CA 1
ATOM 679 C C . ASN A 1 87 ? -14.822 3.327 0.112 1.00 90.69 87 ASN A C 1
ATOM 681 O O . ASN A 1 87 ? -15.928 3.696 0.499 1.00 90.69 87 ASN A O 1
ATOM 685 N N . GLY A 1 88 ? -13.897 4.195 -0.303 1.00 89.12 88 GLY A N 1
ATOM 686 C CA . GLY A 1 88 ? -14.148 5.623 -0.465 1.00 89.12 88 GLY A CA 1
ATOM 687 C C . GLY A 1 88 ? -13.895 6.483 0.773 1.00 89.12 88 GLY A C 1
ATOM 688 O O . GLY A 1 88 ? -14.209 7.673 0.73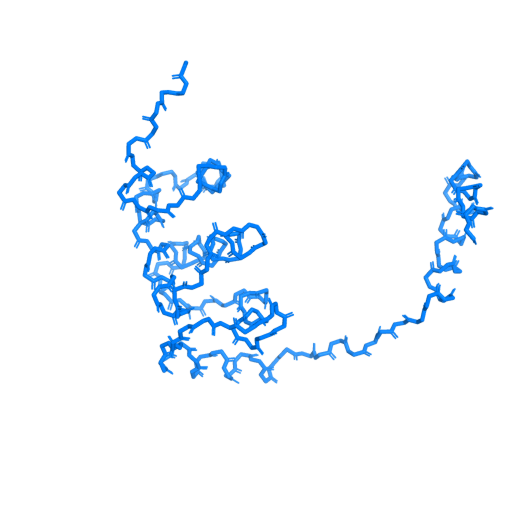9 1.00 89.12 88 GLY A O 1
ATOM 689 N N . LYS A 1 89 ? -13.275 5.954 1.841 1.00 89.44 89 LYS A N 1
ATOM 690 C CA . LYS A 1 89 ? -12.911 6.757 3.030 1.00 89.44 89 LYS A CA 1
ATOM 691 C C . LYS A 1 89 ? -11.870 7.843 2.731 1.00 89.44 89 LYS A C 1
ATOM 693 O O . LYS A 1 89 ? -11.760 8.809 3.473 1.00 89.44 89 LYS A O 1
ATOM 698 N N . TYR A 1 90 ? -11.138 7.701 1.626 1.00 89.50 90 TYR A N 1
ATOM 699 C CA . TYR A 1 90 ? -10.152 8.672 1.135 1.00 89.50 90 TYR A CA 1
ATOM 700 C C . TYR A 1 90 ? -10.682 9.500 -0.050 1.00 89.50 90 TYR A C 1
ATOM 702 O O . TYR A 1 90 ? -9.913 10.160 -0.748 1.00 89.50 90 TYR A O 1
ATOM 710 N N . GLY A 1 91 ? -11.995 9.459 -0.293 1.00 89.56 91 GLY A N 1
ATOM 711 C CA . GLY A 1 91 ? -12.649 10.100 -1.428 1.00 89.56 91 GLY A CA 1
ATOM 712 C C . GLY A 1 91 ? -12.988 9.130 -2.559 1.00 89.56 91 GLY A C 1
ATOM 713 O O . GLY A 1 91 ? -12.770 7.921 -2.483 1.00 89.56 91 GLY A O 1
ATOM 714 N N . LYS A 1 92 ? -13.572 9.674 -3.629 1.00 90.44 92 LYS A N 1
ATOM 715 C CA . LYS A 1 92 ? -14.075 8.884 -4.757 1.00 90.44 92 LYS A CA 1
ATOM 716 C C . LYS A 1 92 ? -12.935 8.454 -5.684 1.00 90.44 92 LYS A C 1
ATOM 718 O O . LYS A 1 92 ? -12.192 9.292 -6.191 1.00 90.44 92 LYS A O 1
ATOM 723 N N . ILE A 1 93 ? -12.861 7.156 -5.971 1.00 92.25 93 ILE A N 1
ATOM 724 C CA . ILE A 1 93 ? -11.971 6.619 -7.007 1.00 92.25 93 ILE A CA 1
ATOM 725 C C . ILE A 1 93 ? -12.469 7.071 -8.395 1.00 92.25 93 ILE A C 1
ATOM 727 O O . ILE A 1 93 ? -13.671 6.983 -8.661 1.00 92.25 93 ILE A O 1
ATOM 731 N N . PRO A 1 94 ? -11.583 7.571 -9.280 1.00 90.19 94 PRO A N 1
ATOM 732 C CA . PRO A 1 94 ? -11.998 8.180 -10.544 1.00 90.19 94 PRO A CA 1
ATOM 733 C C . PRO A 1 94 ? -12.501 7.175 -11.589 1.00 90.19 94 PRO A C 1
ATOM 735 O O . PRO A 1 94 ? -13.351 7.535 -12.399 1.00 90.19 94 PRO A O 1
ATOM 738 N N . GLY A 1 95 ? -11.986 5.943 -11.588 1.00 93.00 95 GLY A N 1
ATOM 739 C CA . GLY A 1 95 ? -12.356 4.895 -12.540 1.00 93.00 95 GLY A CA 1
ATOM 740 C C . GLY A 1 95 ? -12.982 3.660 -11.896 1.00 93.00 95 GLY A C 1
ATOM 741 O O . GLY A 1 95 ? -13.166 3.578 -10.681 1.00 93.00 95 GLY A O 1
ATOM 742 N N . ASP A 1 96 ? -13.270 2.664 -12.731 1.00 93.81 96 ASP A N 1
ATOM 743 C CA . ASP A 1 96 ? -13.873 1.413 -12.284 1.00 93.81 96 ASP A CA 1
ATOM 744 C C . ASP A 1 96 ? -12.886 0.537 -11.509 1.00 93.81 96 ASP A C 1
ATOM 746 O O . ASP A 1 96 ? -11.744 0.313 -11.916 1.00 93.81 96 ASP A O 1
ATOM 750 N N . ILE A 1 97 ? -13.363 -0.011 -10.393 1.00 95.31 97 ILE A N 1
ATOM 751 C CA . ILE A 1 97 ? -12.618 -0.982 -9.593 1.00 95.31 97 ILE A CA 1
ATOM 752 C C . ILE A 1 97 ? -12.805 -2.373 -10.202 1.00 95.31 97 ILE A C 1
ATOM 754 O O . ILE A 1 97 ? -13.924 -2.787 -10.519 1.00 95.31 97 ILE A O 1
ATOM 758 N N . CYS A 1 98 ? -11.718 -3.138 -10.296 1.00 96.06 98 CYS A N 1
ATOM 759 C CA . CYS A 1 98 ? -11.739 -4.518 -10.765 1.00 96.06 98 CYS A CA 1
ATOM 760 C C . CYS A 1 98 ? -12.776 -5.354 -9.980 1.00 96.06 98 CYS A C 1
ATOM 762 O O . CYS A 1 98 ? -12.665 -5.479 -8.755 1.00 96.06 98 CYS A O 1
ATOM 764 N N . PRO A 1 99 ? -13.753 -6.008 -10.644 1.00 94.69 99 PRO A N 1
ATOM 765 C CA . PRO A 1 99 ? -14.823 -6.730 -9.950 1.00 94.69 99 PRO A CA 1
ATOM 766 C C . PRO A 1 99 ? -14.325 -7.853 -9.033 1.00 94.69 99 PRO A C 1
ATOM 768 O O . PRO A 1 99 ? -14.923 -8.131 -7.994 1.00 94.69 99 PRO A O 1
ATOM 771 N N . LYS A 1 100 ? -13.215 -8.511 -9.400 1.00 94.06 100 LYS A N 1
ATOM 772 C CA . LYS A 1 100 ? -12.592 -9.555 -8.570 1.00 94.06 100 LYS A CA 1
ATOM 773 C C . LYS A 1 100 ? -11.995 -8.970 -7.291 1.00 94.06 100 LYS A C 1
ATOM 775 O O . LYS A 1 100 ? -12.126 -9.587 -6.236 1.00 94.06 100 LYS A O 1
ATOM 780 N N . LEU A 1 101 ? -11.364 -7.799 -7.390 1.00 94.25 101 LEU A N 1
ATOM 781 C CA . LEU A 1 101 ? -10.812 -7.087 -6.243 1.00 94.25 101 LEU A CA 1
ATOM 782 C C . LEU A 1 101 ? -11.933 -6.614 -5.316 1.00 94.25 101 LEU A C 1
ATOM 784 O O . LEU A 1 101 ? -11.891 -6.909 -4.125 1.00 94.25 101 LEU A O 1
ATOM 788 N N . LYS A 1 102 ? -12.971 -5.982 -5.875 1.00 93.06 102 LYS A N 1
ATOM 789 C CA . LYS A 1 102 ? -14.134 -5.514 -5.114 1.00 93.06 102 LYS A CA 1
ATOM 790 C C . LYS A 1 102 ? -14.766 -6.640 -4.292 1.00 93.06 102 LYS A C 1
ATOM 792 O O . LYS A 1 102 ? -14.881 -6.518 -3.082 1.00 93.06 102 LYS A O 1
ATOM 797 N N . LYS A 1 103 ? -14.995 -7.811 -4.901 1.00 93.38 103 LYS A N 1
ATOM 798 C CA . LYS A 1 103 ? -15.494 -9.002 -4.185 1.00 93.38 103 LYS A CA 1
ATOM 799 C C . LYS A 1 103 ? -14.596 -9.467 -3.032 1.00 93.38 103 LYS A C 1
ATOM 801 O O . LYS A 1 103 ? -15.111 -10.020 -2.063 1.00 93.38 103 LYS A O 1
ATOM 806 N N . LYS A 1 104 ? -13.268 -9.336 -3.142 1.00 92.69 104 LYS A N 1
ATOM 807 C CA . LYS A 1 104 ? -12.346 -9.674 -2.042 1.00 92.69 104 LYS A CA 1
ATOM 808 C C . LYS A 1 104 ? -12.447 -8.650 -0.911 1.00 92.69 104 LYS A C 1
ATOM 810 O O . LYS A 1 104 ? -12.501 -9.044 0.249 1.00 92.69 104 LYS A O 1
ATOM 815 N N . ILE A 1 105 ? -12.510 -7.370 -1.261 1.00 91.75 105 ILE A N 1
ATOM 816 C CA . ILE A 1 105 ? -12.621 -6.263 -0.309 1.00 91.75 105 ILE A CA 1
ATOM 817 C C . ILE A 1 105 ? -13.947 -6.332 0.444 1.00 91.75 105 ILE A C 1
ATOM 819 O O . ILE A 1 105 ? -13.929 -6.338 1.667 1.00 91.75 105 ILE A O 1
ATOM 823 N N . ASP A 1 106 ? -15.066 -6.543 -0.250 1.00 89.00 106 ASP A N 1
ATOM 824 C CA . ASP A 1 106 ? -16.392 -6.677 0.369 1.00 89.00 106 ASP A CA 1
ATOM 825 C C . ASP A 1 106 ? -16.447 -7.819 1.401 1.00 89.00 106 ASP A C 1
ATOM 827 O O . ASP A 1 106 ? -17.182 -7.752 2.385 1.00 89.00 106 ASP A O 1
ATOM 831 N N . LYS A 1 107 ? -15.670 -8.892 1.191 1.00 87.69 107 LYS A N 1
ATOM 832 C CA . LYS A 1 107 ? -15.534 -9.98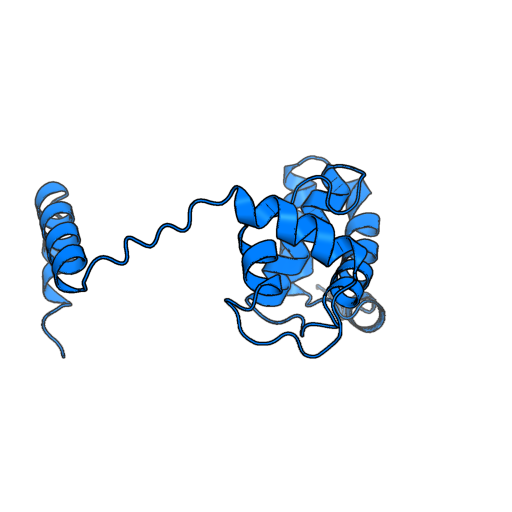8 2.164 1.00 87.69 107 LYS A CA 1
ATOM 833 C C . LYS A 1 107 ? -14.670 -9.596 3.359 1.00 87.69 107 LYS A C 1
ATOM 835 O O . LYS A 1 107 ? -14.989 -9.991 4.472 1.00 87.69 107 LYS A O 1
ATOM 840 N N . ALA A 1 108 ? -13.592 -8.850 3.130 1.00 83.12 108 ALA A N 1
ATOM 841 C CA . ALA A 1 108 ? -12.689 -8.401 4.185 1.00 83.12 108 ALA A CA 1
ATOM 842 C C . ALA A 1 108 ? -13.326 -7.315 5.068 1.00 83.12 108 ALA A C 1
ATOM 844 O O . ALA A 1 108 ? -13.191 -7.369 6.284 1.00 83.12 108 ALA A O 1
ATOM 845 N N . SER A 1 109 ? -14.080 -6.379 4.483 1.00 72.94 109 SER A N 1
ATOM 846 C CA . SER A 1 109 ? -14.740 -5.285 5.209 1.00 72.94 109 SER A CA 1
ATOM 847 C C . SER A 1 109 ? -15.806 -5.753 6.198 1.00 72.94 109 SER A C 1
ATOM 849 O O . SER A 1 109 ? -16.055 -5.057 7.170 1.00 72.94 109 SER A O 1
ATOM 851 N N . LYS A 1 110 ? -16.400 -6.937 6.005 1.00 64.69 110 LYS A N 1
ATOM 852 C CA . LYS A 1 110 ? -17.334 -7.529 6.981 1.00 64.69 110 LYS A CA 1
ATOM 853 C C . LYS A 1 110 ? -16.666 -7.976 8.283 1.00 64.69 110 LYS A C 1
ATOM 855 O O . LYS A 1 110 ? -17.368 -8.186 9.261 1.00 64.69 110 LYS A O 1
ATOM 860 N N . ASN A 1 111 ? -15.343 -8.136 8.276 1.00 58.28 111 ASN A N 1
ATOM 861 C CA . ASN A 1 111 ? -14.559 -8.603 9.420 1.00 58.28 111 ASN A CA 1
ATOM 862 C C . ASN A 1 111 ? -13.767 -7.473 10.092 1.00 58.28 111 ASN A C 1
ATOM 864 O O . ASN A 1 111 ? -12.989 -7.740 11.002 1.00 58.28 111 ASN A O 1
ATOM 868 N N . ILE A 1 112 ? -13.888 -6.236 9.602 1.00 59.41 112 ILE A N 1
ATOM 869 C CA . ILE A 1 112 ? -13.237 -5.079 10.209 1.00 59.41 112 ILE A CA 1
ATOM 870 C C . ILE A 1 112 ? -14.289 -4.419 11.086 1.00 59.41 112 ILE A C 1
ATOM 872 O O . ILE A 1 112 ? -15.207 -3.787 10.565 1.00 59.41 112 ILE A O 1
ATOM 876 N N . ASP A 1 113 ? -14.145 -4.577 12.401 1.00 54.62 113 ASP A N 1
ATOM 877 C CA . ASP A 1 113 ? -14.897 -3.788 13.368 1.00 54.62 113 ASP A CA 1
ATOM 878 C C . ASP A 1 113 ? -14.642 -2.313 13.056 1.00 54.62 113 ASP A C 1
ATOM 880 O O . ASP 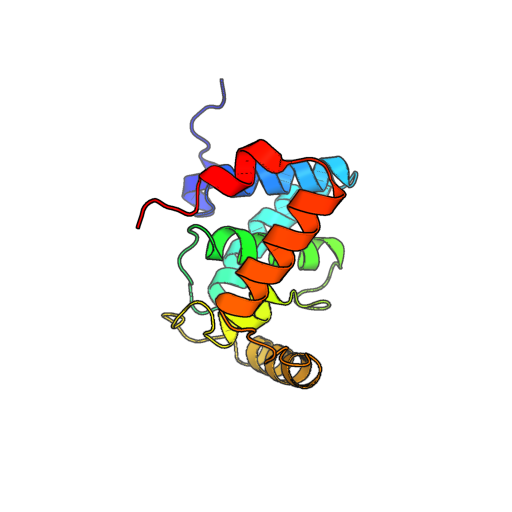A 1 113 ? -13.503 -1.825 13.071 1.00 54.62 113 ASP A O 1
ATOM 884 N N . ILE A 1 114 ? -15.705 -1.617 12.660 1.00 54.25 114 ILE A N 1
ATOM 885 C CA . ILE A 1 114 ? -15.658 -0.174 12.510 1.00 54.25 114 ILE A CA 1
ATOM 886 C C . ILE A 1 114 ? -15.538 0.354 13.934 1.00 54.25 114 ILE A C 1
ATOM 888 O O . ILE A 1 114 ? -16.472 0.248 14.724 1.00 54.25 114 ILE A O 1
ATOM 892 N N . ASP A 1 115 ? -14.356 0.859 14.278 1.00 54.03 115 ASP A N 1
ATOM 893 C CA . ASP A 1 115 ? -14.161 1.604 15.513 1.00 54.03 115 ASP A CA 1
ATOM 894 C C . ASP A 1 115 ? -14.872 2.956 15.358 1.00 54.03 115 ASP A C 1
ATOM 896 O O . ASP A 1 115 ? -14.275 3.966 14.990 1.00 54.03 115 ASP A O 1
ATOM 900 N N . ASP A 1 116 ? -16.192 2.939 15.546 1.00 54.50 116 ASP A N 1
ATOM 901 C CA . ASP A 1 116 ? -17.069 4.115 15.556 1.00 54.50 116 ASP A CA 1
ATOM 902 C C . ASP A 1 116 ? -16.930 4.917 16.861 1.00 54.50 116 ASP A C 1
ATOM 904 O O . ASP A 1 116 ? -17.706 5.837 17.129 1.00 54.50 116 ASP A O 1
ATOM 908 N N . ASN A 1 117 ? -15.930 4.601 17.688 1.00 61.12 117 ASN A N 1
ATOM 909 C CA . ASN A 1 117 ? -15.668 5.262 18.954 1.00 61.12 117 ASN A CA 1
ATOM 910 C C . ASN A 1 117 ? -14.948 6.602 18.725 1.00 61.12 117 ASN A C 1
ATOM 912 O O . ASN A 1 117 ? -13.856 6.858 19.233 1.00 61.12 117 ASN A O 1
ATOM 916 N N . VAL A 1 118 ? -15.564 7.470 17.919 1.00 61.75 118 VAL A N 1
ATOM 917 C CA . VAL A 1 118 ? -15.126 8.851 17.726 1.00 61.75 118 VAL A CA 1
ATOM 918 C C . VAL A 1 118 ? -15.374 9.589 19.037 1.00 61.75 118 VAL A C 1
ATOM 920 O O . VAL A 1 118 ? -16.466 10.094 19.304 1.00 61.75 118 VAL A O 1
ATOM 923 N N . GLN A 1 119 ? -14.351 9.610 19.885 1.00 75.31 119 GLN A N 1
ATOM 924 C CA . GLN A 1 119 ? -14.377 10.361 21.128 1.00 75.31 119 GLN A CA 1
ATOM 925 C C . GLN A 1 119 ? -14.377 11.862 20.825 1.00 75.31 119 GLN A C 1
ATOM 927 O O . GLN A 1 119 ? -13.848 12.331 19.813 1.00 75.31 119 GLN A O 1
ATOM 932 N N . ASN A 1 120 ? -15.020 12.636 21.691 1.00 80.12 120 ASN A N 1
ATOM 933 C CA . ASN A 1 120 ? -15.139 14.074 21.486 1.00 80.12 120 ASN A CA 1
ATOM 934 C C . ASN A 1 120 ? -13.801 14.796 21.758 1.00 80.12 120 ASN A C 1
ATOM 936 O O . ASN A 1 120 ? -12.881 14.269 22.382 1.00 80.12 120 ASN A O 1
ATOM 940 N N . LEU A 1 121 ? -13.685 16.043 21.292 1.00 80.44 121 LEU A N 1
ATOM 941 C CA . LEU A 1 121 ? -12.479 16.854 21.496 1.00 80.44 121 LEU A CA 1
ATOM 942 C C . LEU A 1 121 ? -12.135 17.042 22.987 1.00 80.44 121 LEU A C 1
ATOM 944 O O . LEU A 1 121 ? -10.966 17.167 23.344 1.00 80.44 121 LEU A O 1
ATOM 948 N N . GLU A 1 122 ? -13.150 17.078 23.849 1.00 84.06 122 GLU A N 1
ATOM 949 C CA . GLU A 1 122 ? -13.006 17.246 25.298 1.00 84.06 122 GLU A CA 1
ATOM 950 C C . GLU A 1 122 ? -12.311 16.038 25.939 1.00 84.06 122 GLU A C 1
ATOM 952 O O . GLU A 1 122 ? -11.414 16.202 26.764 1.00 84.06 122 GLU A O 1
ATOM 957 N N . PHE A 1 123 ? -12.665 14.833 25.493 1.00 84.75 123 PHE A N 1
ATOM 958 C CA . PHE A 1 123 ? -12.050 13.578 25.899 1.00 84.75 123 PHE A CA 1
ATOM 959 C C . PHE A 1 123 ? -10.552 13.594 25.597 1.00 84.75 123 PHE A C 1
ATOM 961 O O . PHE A 1 123 ? -9.749 13.449 26.514 1.00 84.75 123 PHE A O 1
ATOM 968 N N . TYR A 1 124 ? -10.165 13.886 24.350 1.00 83.50 124 TYR A N 1
ATOM 969 C CA . TYR A 1 124 ? -8.749 13.921 23.965 1.00 83.50 124 TYR A CA 1
ATOM 970 C C . TYR A 1 124 ? -7.964 15.034 24.670 1.00 83.50 124 TYR A C 1
ATOM 972 O O . TYR A 1 124 ? -6.779 14.872 24.963 1.00 83.50 124 TYR A O 1
ATOM 980 N N . LYS A 1 125 ? -8.604 16.170 24.984 1.00 84.31 125 LYS A N 1
ATOM 981 C CA . LYS A 1 125 ? -7.983 17.222 25.806 1.00 84.31 125 LYS A CA 1
ATOM 982 C C . LYS A 1 125 ? -7.698 16.730 27.224 1.00 84.31 125 LYS A C 1
ATOM 984 O O . LYS A 1 125 ? -6.617 17.002 27.747 1.00 84.31 125 LYS A O 1
ATOM 989 N N . ASN A 1 126 ? -8.646 16.024 27.835 1.00 85.50 126 ASN A N 1
ATOM 990 C CA . ASN A 1 126 ? -8.498 15.497 29.189 1.00 85.50 126 ASN A CA 1
ATOM 991 C C . ASN A 1 126 ? -7.455 14.375 29.243 1.00 85.50 126 ASN A C 1
ATOM 993 O O . ASN A 1 126 ? -6.537 14.461 30.057 1.00 85.50 126 ASN A O 1
ATOM 997 N N . GLU A 1 127 ? -7.511 13.417 28.316 1.00 85.19 127 GLU A N 1
ATOM 998 C CA . GLU A 1 127 ? -6.522 12.338 28.183 1.00 85.19 127 GLU A CA 1
ATOM 999 C C . GLU A 1 127 ? -5.099 12.901 28.023 1.00 85.19 127 GLU A C 1
ATOM 1001 O O . GLU A 1 127 ? -4.171 12.520 28.739 1.00 85.19 127 GLU A O 1
ATOM 1006 N N . PHE A 1 128 ? -4.919 13.886 27.137 1.00 85.06 128 PHE A N 1
ATOM 1007 C CA . PHE A 1 128 ? -3.616 14.516 26.929 1.00 85.06 128 PHE A CA 1
ATOM 1008 C C . PHE A 1 128 ? -3.117 15.272 28.171 1.00 85.06 128 PHE A C 1
ATOM 1010 O O . PHE A 1 128 ? -1.916 15.286 28.464 1.00 85.06 128 PHE A O 1
ATOM 1017 N N . LYS A 1 129 ? -4.027 15.907 28.917 1.00 84.75 129 LYS A N 1
ATOM 1018 C CA . LYS A 1 129 ? -3.706 16.638 30.148 1.00 84.75 129 LYS A CA 1
ATOM 1019 C C . LYS A 1 129 ? -3.263 15.698 31.270 1.00 84.75 129 LYS A C 1
ATOM 1021 O O . LYS A 1 129 ? -2.305 16.027 31.980 1.00 84.75 129 LYS A O 1
ATOM 1026 N N . GLU A 1 130 ? -3.930 14.557 31.413 1.00 85.44 130 GLU A N 1
ATOM 1027 C CA . GLU A 1 130 ? -3.551 13.491 32.346 1.00 85.44 130 GLU A CA 1
ATOM 1028 C C . GLU A 1 130 ? -2.170 12.941 31.982 1.00 85.44 130 GLU A C 1
ATOM 1030 O O . GLU A 1 130 ? -1.241 13.048 32.785 1.00 85.44 130 GLU A O 1
ATOM 1035 N N . PHE A 1 131 ? -1.968 12.543 30.721 1.00 86.00 131 PHE A N 1
ATOM 1036 C CA . PHE A 1 131 ? -0.678 12.054 30.227 1.00 86.00 131 PHE A CA 1
ATOM 1037 C C . PHE A 1 131 ? 0.477 13.034 30.493 1.00 86.00 131 PHE A C 1
ATOM 1039 O O . PHE A 1 131 ? 1.566 12.646 30.931 1.00 86.00 131 PHE A O 1
ATOM 1046 N N . CYS A 1 132 ? 0.256 14.328 30.247 1.00 84.00 132 CYS A N 1
ATOM 1047 C CA . CYS A 1 132 ? 1.265 15.359 30.483 1.00 84.00 132 CYS A CA 1
ATOM 1048 C C . CYS A 1 132 ? 1.581 15.566 31.972 1.00 84.00 132 CYS A C 1
ATOM 1050 O O . CYS A 1 132 ? 2.712 15.936 32.307 1.00 84.00 132 CYS A O 1
ATOM 1052 N N . SER A 1 133 ? 0.600 15.359 32.852 1.00 82.25 133 SER A N 1
ATOM 1053 C CA . SER A 1 133 ? 0.778 15.462 34.304 1.00 82.25 133 SER A CA 1
ATOM 1054 C C . SER A 1 133 ? 1.599 14.290 34.836 1.00 82.25 133 SER A C 1
ATOM 1056 O O . SER A 1 133 ? 2.553 14.519 35.584 1.00 82.25 133 SER A O 1
ATOM 1058 N N . ASP A 1 134 ? 1.311 13.080 34.357 1.00 86.25 134 ASP A N 1
ATOM 1059 C CA . ASP A 1 134 ? 1.998 11.848 34.756 1.00 86.25 134 ASP A CA 1
ATOM 1060 C C . ASP A 1 134 ? 3.461 11.813 34.294 1.00 86.25 134 ASP A C 1
ATOM 1062 O O . ASP A 1 134 ? 4.344 11.361 35.021 1.00 86.25 134 ASP A O 1
ATOM 1066 N N . ASN A 1 135 ? 3.750 12.369 33.115 1.00 84.94 135 ASN A N 1
ATOM 1067 C CA . ASN A 1 135 ? 5.093 12.361 32.521 1.00 84.94 135 ASN A CA 1
ATOM 1068 C C . ASN A 1 135 ? 5.912 13.637 32.802 1.00 84.94 135 ASN A C 1
ATOM 1070 O O . ASN A 1 135 ? 6.955 13.855 32.186 1.00 84.94 135 ASN A O 1
ATOM 1074 N N . GLN A 1 136 ? 5.454 14.510 33.708 1.00 80.31 136 GLN A N 1
ATOM 1075 C CA . GLN A 1 136 ? 6.119 15.780 34.056 1.00 80.31 136 GLN A CA 1
ATOM 1076 C C . GLN A 1 136 ? 6.347 16.728 32.856 1.00 80.31 136 GLN A C 1
ATOM 1078 O O . GLN A 1 136 ? 7.204 17.615 32.879 1.00 80.31 136 GLN A O 1
ATOM 1083 N N . LEU A 1 137 ? 5.522 16.621 31.815 1.00 77.00 137 LEU A N 1
ATOM 1084 C CA . LEU A 1 137 ? 5.626 17.367 30.558 1.00 77.00 137 LEU A CA 1
ATOM 1085 C C . LEU A 1 137 ? 4.929 18.740 30.625 1.00 77.00 137 LEU A C 1
ATOM 1087 O O . LEU A 1 137 ? 4.364 19.223 29.642 1.00 77.00 137 LEU A O 1
ATOM 1091 N N . LYS A 1 138 ? 5.000 19.427 31.777 1.00 65.50 138 LYS A N 1
ATOM 1092 C CA . LYS A 1 138 ? 4.235 20.663 32.062 1.00 65.50 138 LYS A CA 1
ATOM 1093 C C . LYS A 1 138 ? 4.441 21.800 31.048 1.00 65.50 138 LYS A C 1
ATOM 1095 O O . LYS A 1 138 ? 3.590 22.678 30.932 1.00 65.50 138 LYS A O 1
ATOM 1100 N N . LYS A 1 139 ? 5.544 21.791 30.291 1.00 67.31 139 LYS A N 1
ATOM 1101 C CA . LYS A 1 139 ? 5.837 22.769 29.228 1.00 67.31 139 LYS A CA 1
ATOM 1102 C C . LYS A 1 139 ? 4.850 22.691 28.052 1.00 67.31 139 LYS A C 1
ATOM 1104 O O . LYS A 1 139 ? 4.564 23.723 27.450 1.00 67.31 139 LYS A O 1
ATOM 1109 N N . TYR A 1 140 ? 4.309 21.510 27.752 1.00 60.91 140 TYR A N 1
ATOM 1110 C CA . TYR A 1 140 ? 3.429 21.282 26.599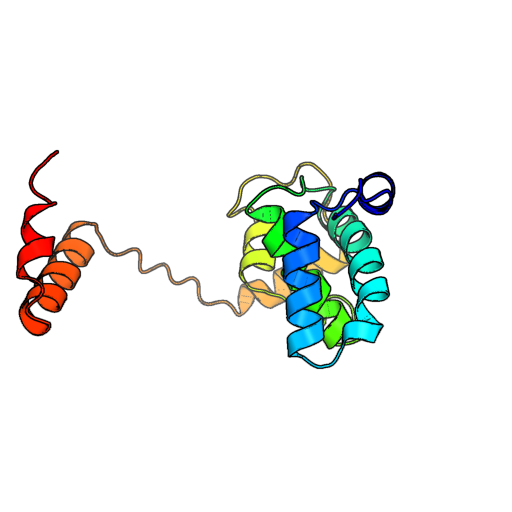 1.00 60.91 140 TYR A CA 1
ATOM 1111 C C . TYR A 1 140 ? 1.958 21.624 26.877 1.00 60.91 140 TYR A C 1
ATOM 1113 O O . TYR A 1 140 ? 1.210 21.901 25.945 1.00 60.91 140 TYR A O 1
ATOM 1121 N N . LEU A 1 141 ? 1.567 21.739 28.153 1.00 57.81 141 LEU A N 1
ATOM 1122 C CA . LEU A 1 141 ? 0.231 22.194 28.562 1.00 57.81 141 LEU A CA 1
ATOM 1123 C C . LEU A 1 141 ? -0.046 23.666 28.193 1.00 57.81 141 LEU A C 1
ATOM 1125 O O . LEU A 1 141 ? -1.198 24.056 28.042 1.00 57.81 141 LEU A O 1
ATOM 1129 N N . LYS A 1 142 ? 0.994 24.499 28.028 1.00 56.00 142 LYS A N 1
ATOM 1130 C CA . LYS A 1 142 ? 0.841 25.940 27.739 1.00 56.00 142 LYS A CA 1
ATOM 1131 C C . LYS A 1 142 ? 0.498 26.270 26.281 1.00 56.00 142 LYS A C 1
ATOM 1133 O O . LYS A 1 142 ? 0.134 27.408 26.009 1.00 56.00 142 LYS A O 1
ATOM 1138 N N . ILE A 1 143 ? 0.601 25.319 25.351 1.00 52.78 143 ILE A N 1
ATOM 1139 C CA . ILE A 1 143 ? 0.381 25.580 23.914 1.00 52.78 143 ILE A CA 1
ATOM 1140 C C . ILE A 1 143 ? -1.119 25.535 23.540 1.00 52.78 143 ILE A C 1
ATOM 1142 O O . ILE A 1 143 ? -1.500 26.004 22.475 1.00 52.78 143 ILE A O 1
ATOM 1146 N N . GLN A 1 144 ? -2.003 25.075 24.434 1.00 49.44 144 GLN A N 1
ATOM 1147 C CA . GLN A 1 144 ? -3.450 24.956 24.179 1.00 49.44 144 GLN A CA 1
ATOM 1148 C C . GLN A 1 144 ? -4.303 26.201 24.518 1.00 49.44 144 GLN A C 1
ATOM 1150 O O . GLN A 1 144 ? -5.525 26.113 24.460 1.00 49.44 144 GLN A O 1
ATOM 1155 N N . LEU A 1 145 ? -3.705 27.356 24.847 1.00 44.09 145 LEU A N 1
ATOM 1156 C CA . LEU A 1 145 ? -4.438 28.605 25.155 1.00 44.09 145 LEU A CA 1
ATOM 1157 C C . LEU A 1 145 ? -4.307 29.704 24.085 1.00 44.09 145 LEU A C 1
ATOM 1159 O O . LEU A 1 145 ? -4.510 30.879 24.376 1.00 44.09 145 LEU A O 1
ATOM 1163 N N . ILE A 1 146 ? -3.977 29.344 22.846 1.00 41.41 146 ILE A N 1
ATOM 1164 C CA . ILE A 1 146 ? -4.071 30.269 21.713 1.00 41.41 146 ILE A CA 1
ATOM 1165 C C . ILE A 1 146 ? -4.953 29.607 20.663 1.00 41.41 146 ILE A C 1
ATOM 1167 O O . ILE A 1 146 ? -4.425 28.926 19.797 1.00 41.41 146 ILE A O 1
ATOM 1171 N N . TYR A 1 147 ? -6.270 29.715 20.836 1.00 37.91 147 TYR A N 1
ATOM 1172 C CA . TYR A 1 147 ? -7.312 29.937 19.821 1.00 37.91 147 TYR A CA 1
ATOM 1173 C C . TYR A 1 147 ? -8.644 30.124 20.549 1.00 37.91 147 TYR A C 1
ATOM 1175 O O . TYR A 1 147 ? -8.985 29.250 21.379 1.00 37.91 147 TYR A O 1
#

Radius of gyration: 20.0 Å; chains: 1; bounding box: 42×44×53 Å

Secondary structure (DSSP, 8-state):
-----HHHHHH---HHHHHHHHHHHHHTT-GGGHHHHHHHHHHHHHHBTT----TTHHHHHHHHHHHHHHTTSTTSS--HHHHHHHTTTT---SSPBPHHHHHHHHHHHTTS--------HHHHHHHHHHHHHHTT-TTGGGGGG--

Sequence (147 aa):
MRGVDVNMLTNQVPGGMLSILEKQLLDLNKADKFKLLIDEIPKIRKDVGYVPLVTPSSQIVGAQALMNVLDDQRYKTLNKEFIDMVNGKYGKIPGDICPKLKKKIDKASKNIDIDDNVQNLEFYKNEFKEFCSDNQLKKYLKIQLIY

pLDDT: mean 83.33, std 15.44, range [36.09, 96.94]